Protein AF-A0A2P4YNK1-F1 (afdb_monomer_lite)

Structure (mmCIF, N/CA/C/O backbone):
data_AF-A0A2P4YNK1-F1
#
_entry.id   AF-A0A2P4YNK1-F1
#
loop_
_atom_site.group_PDB
_atom_site.id
_atom_site.type_symbol
_atom_site.label_atom_id
_atom_site.label_alt_id
_atom_site.label_comp_id
_atom_site.label_asym_id
_atom_site.label_entity_id
_atom_site.label_seq_id
_atom_site.pdbx_PDB_ins_code
_atom_site.Cartn_x
_atom_site.Cartn_y
_atom_site.Cartn_z
_atom_site.occupancy
_atom_site.B_iso_or_equiv
_atom_site.auth_seq_id
_atom_site.auth_comp_id
_atom_site.auth_asym_id
_atom_site.auth_atom_id
_atom_site.pdbx_PDB_model_num
ATOM 1 N N . MET A 1 1 ? -20.526 7.374 -40.249 1.00 38.22 1 MET A N 1
ATOM 2 C CA . MET A 1 1 ? -19.604 6.353 -39.706 1.00 38.22 1 MET A CA 1
ATOM 3 C C . MET A 1 1 ? -19.159 5.491 -40.872 1.00 38.22 1 MET A C 1
ATOM 5 O O . MET A 1 1 ? -20.015 4.882 -41.490 1.00 38.22 1 MET A O 1
ATOM 9 N N . SER A 1 2 ? -17.879 5.505 -41.237 1.00 39.50 2 SER A N 1
ATOM 10 C CA . SER A 1 2 ? -17.345 4.602 -42.263 1.00 39.50 2 SER A CA 1
ATOM 11 C C . SER A 1 2 ? -15.950 4.183 -41.819 1.00 39.50 2 SER A C 1
ATOM 13 O O . SER A 1 2 ? -15.031 4.997 -41.856 1.00 39.50 2 SER A O 1
ATOM 15 N N . SER A 1 3 ? -15.813 2.960 -41.305 1.00 34.50 3 SER A N 1
ATOM 16 C CA . SER A 1 3 ? -14.516 2.359 -41.006 1.00 34.50 3 SER A CA 1
ATOM 17 C C . SER A 1 3 ? -14.102 1.482 -42.183 1.00 34.50 3 SER A C 1
ATOM 19 O O . SER A 1 3 ? -14.795 0.543 -42.569 1.00 34.50 3 SER A O 1
ATOM 21 N N . THR A 1 4 ? -12.961 1.808 -42.778 1.00 46.00 4 THR A N 1
ATOM 22 C CA . THR A 1 4 ? -12.346 0.997 -43.825 1.00 46.00 4 THR A CA 1
ATOM 23 C C . THR A 1 4 ? -11.478 -0.056 -43.145 1.00 46.00 4 THR A C 1
ATOM 25 O O . THR A 1 4 ? -10.406 0.255 -42.627 1.00 46.00 4 THR A O 1
ATOM 28 N N . ALA A 1 5 ? -11.947 -1.302 -43.098 1.00 44.94 5 ALA A N 1
ATOM 29 C CA . ALA A 1 5 ? -11.157 -2.423 -42.604 1.00 44.94 5 ALA A CA 1
ATOM 30 C C . ALA A 1 5 ? -10.119 -2.824 -43.665 1.00 44.94 5 ALA A C 1
ATOM 32 O O . ALA A 1 5 ? -10.466 -3.312 -44.741 1.00 44.94 5 ALA A O 1
ATOM 33 N N . ARG A 1 6 ? -8.833 -2.606 -43.373 1.00 50.31 6 ARG A N 1
ATOM 34 C CA . ARG A 1 6 ? -7.722 -3.082 -44.204 1.00 50.31 6 ARG A CA 1
ATOM 35 C C . ARG A 1 6 ? -7.505 -4.566 -43.907 1.00 50.31 6 ARG A C 1
ATOM 37 O O . ARG A 1 6 ? -6.972 -4.912 -42.858 1.00 50.31 6 ARG A O 1
ATOM 44 N N . GLN A 1 7 ? -7.935 -5.442 -44.812 1.00 51.16 7 GLN A N 1
ATOM 45 C CA . GLN A 1 7 ? -7.594 -6.864 -44.742 1.00 51.16 7 GLN A CA 1
ATOM 46 C C . GLN A 1 7 ? -6.083 -7.037 -44.934 1.00 51.16 7 GLN A C 1
ATOM 48 O O . GLN A 1 7 ? -5.535 -6.685 -45.979 1.00 51.16 7 GLN A O 1
ATOM 53 N N . VAL A 1 8 ? -5.413 -7.596 -43.927 1.00 49.25 8 VAL A N 1
ATOM 54 C CA . VAL A 1 8 ? -4.045 -8.101 -44.056 1.00 49.25 8 VAL A CA 1
ATOM 55 C C . VAL A 1 8 ? -4.144 -9.514 -44.620 1.00 49.25 8 VAL A C 1
ATOM 57 O O . VAL A 1 8 ? -4.665 -10.420 -43.973 1.00 49.25 8 VAL A O 1
ATOM 60 N N . LYS A 1 9 ? -3.691 -9.691 -45.862 1.00 51.56 9 LYS A N 1
ATOM 61 C CA . LYS A 1 9 ? -3.533 -11.009 -46.480 1.00 51.56 9 LYS A CA 1
ATOM 62 C C . LYS A 1 9 ? -2.337 -11.694 -45.819 1.00 51.56 9 LYS A C 1
ATOM 64 O O . LYS A 1 9 ? -1.211 -11.243 -46.000 1.00 51.56 9 LYS A O 1
ATOM 69 N N . ALA A 1 10 ? -2.580 -12.770 -45.077 1.00 54.12 10 ALA A N 1
ATOM 70 C CA . ALA A 1 10 ? -1.525 -13.698 -44.692 1.00 54.12 10 ALA A CA 1
ATOM 71 C C . ALA A 1 10 ? -1.089 -14.457 -45.953 1.00 54.12 10 ALA A C 1
ATOM 73 O O . ALA A 1 10 ? -1.802 -15.336 -46.440 1.00 54.12 10 ALA A O 1
ATOM 74 N N . GLY A 1 11 ? 0.028 -14.035 -46.543 1.00 48.41 11 GLY A N 1
ATOM 75 C CA . GLY A 1 11 ? 0.713 -14.822 -47.562 1.00 48.41 11 GLY A CA 1
ATOM 76 C C . GLY A 1 11 ? 1.371 -16.051 -46.923 1.00 48.41 11 GLY A C 1
ATOM 77 O O . GLY A 1 11 ? 1.675 -16.019 -45.729 1.00 48.41 11 GLY A O 1
ATOM 78 N N . PRO A 1 12 ? 1.584 -17.138 -47.680 1.00 48.38 12 PRO A N 1
ATOM 79 C CA . PRO A 1 12 ? 2.354 -18.275 -47.194 1.00 48.38 12 PRO A CA 1
ATOM 80 C C . PRO A 1 12 ? 3.779 -17.814 -46.861 1.00 48.38 12 PRO A C 1
ATOM 82 O O . PRO A 1 12 ? 4.457 -17.233 -47.707 1.00 48.38 12 PRO A O 1
ATOM 85 N N . VAL A 1 13 ? 4.218 -18.048 -45.622 1.00 56.72 13 VAL A N 1
ATOM 86 C CA . VAL A 1 13 ? 5.610 -17.832 -45.212 1.00 56.72 13 VAL A CA 1
ATOM 87 C C . VAL A 1 13 ? 6.421 -18.976 -45.811 1.00 56.72 13 VAL A C 1
ATOM 89 O O . VAL A 1 13 ? 6.293 -20.123 -45.387 1.00 56.72 13 VAL A O 1
ATOM 92 N N . HIS A 1 14 ? 7.184 -18.677 -46.858 1.00 55.38 14 HIS A N 1
ATOM 93 C CA . HIS A 1 14 ? 8.106 -19.625 -47.469 1.00 55.38 14 HIS A CA 1
ATOM 94 C C . HIS A 1 14 ? 9.357 -19.693 -46.588 1.00 55.38 14 HIS A C 1
ATOM 96 O O . HIS A 1 14 ? 10.226 -18.835 -46.686 1.00 55.38 14 HIS A O 1
ATOM 102 N N . LEU A 1 15 ? 9.403 -20.662 -45.673 1.00 55.03 15 LEU A N 1
ATOM 103 C CA . LEU A 1 15 ? 10.614 -20.970 -44.915 1.00 55.03 15 LEU A CA 1
ATOM 104 C C . LEU A 1 15 ? 11.591 -21.669 -45.859 1.00 55.03 15 LEU A C 1
ATOM 106 O O . LEU A 1 15 ? 11.341 -22.796 -46.292 1.00 55.03 15 LEU A O 1
ATOM 110 N N . GLU A 1 16 ? 12.670 -20.978 -46.216 1.00 64.56 16 GLU A N 1
ATOM 111 C CA . GLU A 1 16 ? 13.791 -21.601 -46.912 1.00 64.56 16 GLU A CA 1
ATOM 112 C C . GLU A 1 16 ? 14.488 -22.615 -45.992 1.00 64.56 16 GLU A C 1
ATOM 114 O O . GLU A 1 16 ? 14.346 -22.586 -44.767 1.00 64.56 16 GLU A O 1
ATOM 119 N N . ALA A 1 17 ? 15.196 -23.574 -46.589 1.00 74.31 17 ALA A N 1
ATOM 120 C CA . ALA A 1 17 ? 15.935 -24.562 -45.816 1.00 74.31 17 ALA A CA 1
ATOM 121 C C . ALA A 1 17 ? 17.037 -23.864 -45.005 1.00 74.31 17 ALA A C 1
ATOM 123 O O . ALA A 1 17 ? 17.798 -23.070 -45.556 1.00 74.31 17 ALA A O 1
ATOM 124 N N . LEU A 1 18 ? 17.127 -24.177 -43.707 1.00 71.94 18 LEU A N 1
ATOM 125 C CA . LEU A 1 18 ? 18.164 -23.614 -42.843 1.00 71.94 18 LEU A CA 1
ATOM 126 C C . LEU A 1 18 ? 19.565 -23.953 -43.388 1.00 71.94 18 LEU A C 1
ATOM 128 O O . LEU A 1 18 ? 19.787 -25.101 -43.792 1.00 71.94 18 LEU A O 1
ATOM 132 N N . PRO A 1 19 ? 20.516 -22.999 -43.371 1.00 76.25 19 PRO A N 1
ATOM 133 C CA . PRO A 1 19 ? 21.894 -23.262 -43.764 1.00 76.25 19 PRO A CA 1
ATOM 134 C C . PRO A 1 19 ? 22.528 -24.348 -42.890 1.00 76.25 19 PRO A C 1
ATOM 136 O O . PRO A 1 19 ? 22.205 -24.479 -41.706 1.00 76.25 19 PRO A O 1
ATOM 139 N N . GLU A 1 20 ? 23.480 -25.098 -43.446 1.00 83.38 20 GLU A N 1
ATOM 140 C CA . GLU A 1 20 ? 24.296 -26.010 -42.643 1.00 83.38 20 GLU A CA 1
ATOM 141 C C . GLU A 1 20 ? 25.080 -25.243 -41.566 1.00 83.38 20 GLU A C 1
ATOM 143 O O . GLU A 1 20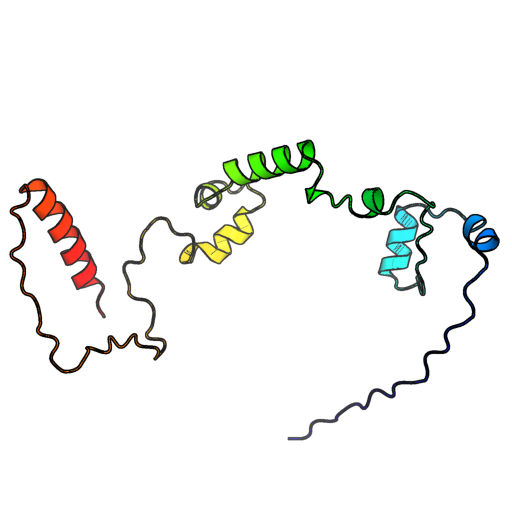 ? 25.529 -24.115 -41.777 1.00 83.38 20 GLU A O 1
ATOM 148 N N . VAL A 1 21 ? 25.312 -25.881 -40.414 1.00 78.69 21 VAL A N 1
ATOM 149 C CA . VAL A 1 21 ? 26.059 -25.285 -39.288 1.00 78.69 21 VAL A CA 1
ATOM 150 C C . VAL A 1 21 ? 27.461 -24.828 -39.714 1.00 78.69 21 VAL A C 1
ATOM 152 O O . VAL A 1 21 ? 27.948 -23.798 -39.257 1.00 78.69 21 VAL A O 1
ATOM 155 N N . SER A 1 22 ? 28.088 -25.555 -40.641 1.00 82.69 22 SER A N 1
ATOM 156 C CA . SER A 1 22 ? 29.374 -25.200 -41.251 1.00 82.69 22 SER A CA 1
ATOM 157 C C . SER A 1 22 ? 29.328 -23.850 -41.975 1.00 82.69 22 SER A C 1
ATOM 159 O O . SER A 1 22 ? 30.280 -23.081 -41.879 1.00 82.69 22 SER A O 1
ATOM 161 N N . ALA A 1 23 ? 28.232 -23.525 -42.663 1.00 83.19 23 ALA A N 1
ATOM 162 C CA . ALA A 1 23 ? 28.053 -22.242 -43.335 1.00 83.19 23 ALA A CA 1
ATOM 163 C C . ALA A 1 23 ? 27.843 -21.104 -42.325 1.00 83.19 23 ALA A C 1
ATOM 165 O O . ALA A 1 23 ? 28.408 -20.028 -42.495 1.00 83.19 23 ALA A O 1
ATOM 166 N N . LEU A 1 24 ? 27.101 -21.363 -41.241 1.00 82.75 24 LEU A N 1
ATOM 167 C CA . LEU A 1 24 ? 26.854 -20.384 -40.175 1.00 82.75 24 LEU A CA 1
ATOM 168 C C . LEU A 1 24 ? 28.132 -20.004 -39.413 1.00 82.75 24 LEU A C 1
ATOM 170 O O . LEU A 1 24 ? 28.299 -18.853 -39.025 1.00 82.75 24 LEU A O 1
ATOM 174 N N . LEU A 1 25 ? 29.055 -20.954 -39.236 1.00 81.88 25 LEU A N 1
ATOM 175 C CA . LEU A 1 25 ? 30.352 -20.711 -38.594 1.00 81.88 25 LEU A CA 1
ATOM 176 C C . LEU A 1 25 ? 31.337 -19.908 -39.463 1.00 81.88 25 LEU A C 1
ATOM 178 O O . LEU A 1 25 ? 32.367 -19.479 -38.954 1.00 81.88 25 LEU A O 1
ATOM 182 N N . ASN A 1 26 ? 31.036 -19.709 -40.750 1.00 84.56 26 ASN A N 1
ATOM 183 C CA . ASN A 1 26 ? 31.875 -18.974 -41.701 1.00 84.56 26 ASN A CA 1
ATOM 184 C C . ASN A 1 26 ? 31.304 -17.589 -42.071 1.00 84.56 26 ASN A C 1
ATOM 186 O O . ASN A 1 26 ? 31.774 -16.976 -43.030 1.00 84.56 26 ASN A O 1
ATOM 190 N N . ILE A 1 27 ? 30.286 -17.102 -41.351 1.00 85.81 27 ILE A N 1
ATOM 191 C CA . ILE A 1 27 ? 29.725 -15.758 -41.553 1.00 85.81 27 ILE A CA 1
ATOM 192 C C . ILE A 1 27 ? 30.743 -14.704 -41.093 1.00 85.81 27 ILE A C 1
ATOM 194 O O . ILE A 1 27 ? 31.463 -14.910 -40.115 1.00 85.81 27 ILE A O 1
ATOM 198 N N . GLU A 1 28 ? 30.807 -13.578 -41.807 1.00 87.31 28 GLU A N 1
ATOM 199 C CA . GLU A 1 28 ? 31.662 -12.451 -41.434 1.00 87.31 28 GLU A CA 1
ATOM 200 C C . GLU A 1 28 ? 31.273 -11.898 -40.055 1.00 87.31 28 GLU A C 1
ATOM 202 O O . GLU A 1 28 ? 30.098 -11.672 -39.758 1.00 87.31 28 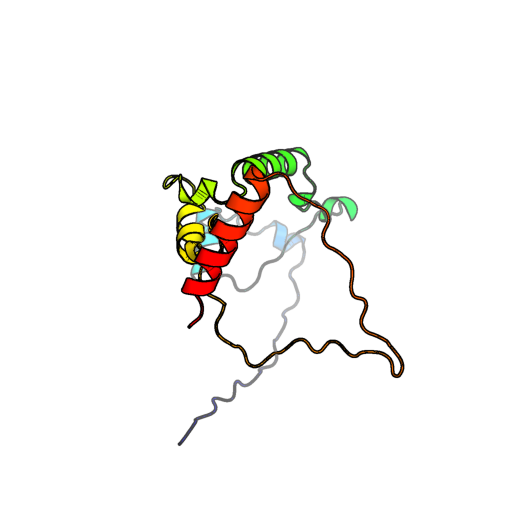GLU A O 1
ATOM 207 N N . GLU A 1 29 ? 32.272 -11.696 -39.196 1.00 87.94 29 GLU A N 1
ATOM 208 C CA . GLU A 1 29 ? 32.048 -11.163 -37.858 1.00 87.94 29 GLU A CA 1
ATOM 209 C C . GLU A 1 29 ? 31.644 -9.688 -37.941 1.00 87.94 29 GLU A C 1
ATOM 211 O O . GLU A 1 29 ? 32.406 -8.838 -38.403 1.00 87.94 29 GLU A O 1
ATOM 216 N N . LEU A 1 30 ? 30.444 -9.376 -37.453 1.00 87.00 30 LEU A N 1
ATOM 217 C CA . LEU A 1 30 ? 29.982 -8.002 -37.314 1.00 87.00 30 LEU A CA 1
ATOM 218 C C . LEU A 1 30 ? 30.377 -7.433 -35.956 1.00 87.00 30 LEU A C 1
ATOM 220 O O . LEU A 1 30 ? 30.241 -8.073 -34.911 1.00 87.00 30 LEU A O 1
ATOM 224 N N . SER A 1 31 ? 30.793 -6.168 -35.955 1.00 91.50 31 SER A N 1
ATOM 225 C CA . SER A 1 31 ? 30.983 -5.444 -34.706 1.00 91.50 31 SER A CA 1
ATOM 226 C C . SER A 1 31 ? 29.635 -5.227 -34.010 1.00 91.50 31 SER A C 1
ATOM 228 O O . SER A 1 31 ? 28.605 -5.009 -34.650 1.00 91.50 31 SER A O 1
ATOM 230 N N . MET A 1 32 ? 29.632 -5.195 -32.674 1.00 89.56 32 MET A N 1
ATOM 231 C CA . MET A 1 32 ? 28.416 -4.927 -31.889 1.00 89.56 32 MET A CA 1
ATOM 232 C C . MET A 1 32 ? 27.740 -3.598 -32.276 1.00 89.56 32 MET A C 1
ATOM 234 O O . MET A 1 32 ? 26.523 -3.453 -32.177 1.00 89.56 32 MET A O 1
ATOM 238 N N . LYS A 1 33 ? 28.526 -2.605 -32.711 1.00 92.94 33 LYS A N 1
ATOM 239 C CA . LYS A 1 33 ? 28.008 -1.298 -33.123 1.00 92.94 33 LYS A CA 1
ATOM 240 C C . LYS A 1 33 ? 27.213 -1.399 -34.425 1.00 92.94 33 LYS A C 1
ATOM 242 O O . LYS A 1 33 ? 26.139 -0.804 -34.508 1.00 92.94 33 LYS A O 1
ATOM 247 N N . ASP A 1 34 ? 27.739 -2.134 -35.397 1.00 92.06 34 ASP A N 1
ATOM 248 C CA . ASP A 1 34 ? 27.138 -2.271 -36.724 1.00 92.06 34 ASP A CA 1
ATOM 249 C C . ASP A 1 34 ? 25.926 -3.205 -36.663 1.00 92.06 34 ASP A C 1
ATOM 251 O O . ASP A 1 34 ? 24.851 -2.837 -37.131 1.00 92.06 34 ASP A O 1
ATOM 255 N N . PHE A 1 35 ? 26.027 -4.302 -35.903 1.00 89.69 35 PHE A N 1
ATOM 256 C CA . PHE A 1 35 ? 24.894 -5.177 -35.588 1.00 89.69 35 PHE A CA 1
ATOM 257 C C . PHE A 1 35 ? 23.696 -4.402 -35.013 1.00 89.69 35 PHE A C 1
ATOM 259 O O . PHE A 1 35 ? 22.557 -4.560 -35.452 1.00 89.69 35 PHE A O 1
ATOM 266 N N . LEU A 1 36 ? 23.934 -3.509 -34.045 1.00 90.75 36 LEU A N 1
ATOM 267 C CA . LEU A 1 36 ? 22.871 -2.682 -33.467 1.00 90.75 36 LEU A CA 1
ATOM 268 C C . LEU A 1 36 ? 22.298 -1.658 -34.455 1.00 90.75 36 LEU A C 1
ATOM 270 O O . LEU A 1 36 ? 21.146 -1.248 -34.290 1.00 90.75 36 LEU A O 1
ATOM 274 N N . ALA A 1 37 ? 23.086 -1.196 -35.426 1.00 92.25 37 ALA A N 1
ATOM 275 C CA . ALA A 1 37 ? 22.623 -0.274 -36.455 1.00 92.25 37 ALA A CA 1
ATOM 276 C C . AL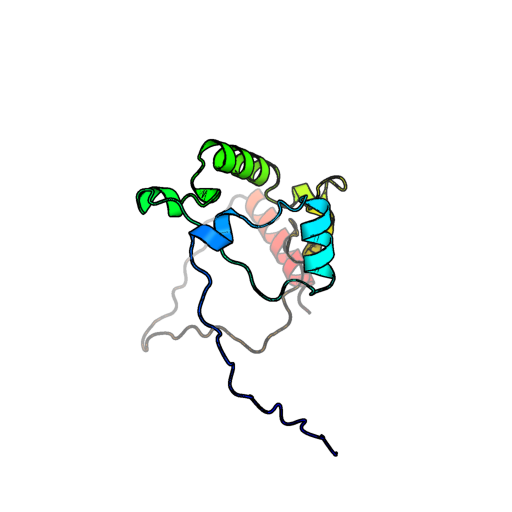A A 1 37 ? 21.695 -0.989 -37.448 1.00 92.25 37 ALA A C 1
ATOM 278 O O . ALA A 1 37 ? 20.578 -0.516 -37.663 1.00 92.25 37 ALA A O 1
ATOM 279 N N . GLU A 1 38 ? 22.098 -2.157 -37.949 1.00 92.56 38 GLU A N 1
ATOM 280 C CA . GLU A 1 38 ? 21.307 -2.993 -38.863 1.00 92.56 38 GLU A CA 1
ATOM 281 C C . GLU A 1 38 ? 20.014 -3.492 -38.206 1.00 92.56 38 GLU A C 1
ATOM 283 O O . GLU A 1 38 ? 18.933 -3.423 -38.799 1.00 92.56 38 GLU A O 1
ATOM 288 N N . LEU A 1 39 ? 20.080 -3.896 -36.930 1.00 88.50 39 LEU A N 1
ATOM 289 C CA . LEU A 1 39 ? 18.900 -4.301 -36.164 1.00 88.50 39 LEU A CA 1
ATOM 290 C C . LEU A 1 39 ? 17.875 -3.163 -36.062 1.00 88.50 39 LEU A C 1
ATOM 292 O O . LEU A 1 39 ? 16.674 -3.385 -36.202 1.00 88.50 39 LEU A O 1
ATOM 296 N N . LYS A 1 40 ? 18.338 -1.930 -35.827 1.00 90.25 40 LYS A N 1
ATOM 297 C CA . LYS A 1 40 ? 17.466 -0.745 -35.754 1.00 90.25 40 LYS A CA 1
ATOM 298 C C . LYS A 1 40 ? 16.924 -0.331 -37.116 1.00 90.25 40 LYS A C 1
ATOM 300 O O . LYS A 1 40 ? 15.810 0.183 -37.178 1.00 90.25 40 LYS A O 1
ATOM 305 N N . ALA A 1 41 ? 17.704 -0.529 -38.174 1.00 92.12 41 ALA A N 1
ATOM 306 C CA . ALA A 1 41 ? 17.281 -0.292 -39.548 1.00 92.12 41 ALA A CA 1
ATOM 307 C C . ALA A 1 41 ? 16.272 -1.349 -40.040 1.00 92.12 41 ALA A C 1
ATOM 309 O O . ALA A 1 41 ? 15.586 -1.117 -41.033 1.00 92.12 41 ALA A O 1
ATOM 310 N N . GLY A 1 42 ? 16.132 -2.470 -39.320 1.00 90.12 42 GLY A N 1
ATOM 311 C CA . GLY A 1 42 ? 15.283 -3.591 -39.722 1.00 90.12 42 GLY A 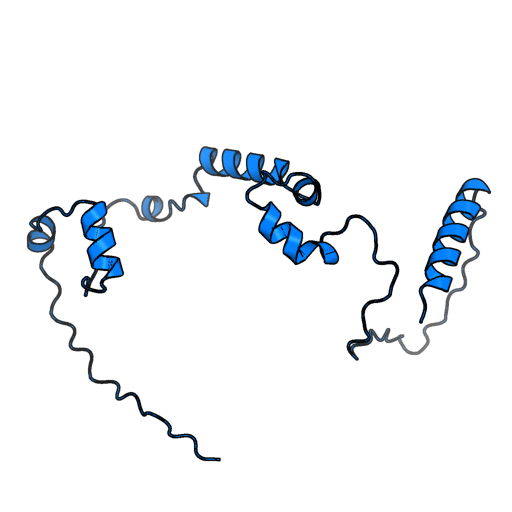CA 1
ATOM 312 C C . GLY A 1 42 ? 15.884 -4.400 -40.873 1.00 90.12 42 GLY A C 1
ATOM 313 O O . GLY A 1 42 ? 15.147 -5.063 -41.596 1.00 90.12 42 GLY A O 1
ATOM 314 N N . GLU A 1 43 ? 17.203 -4.320 -41.057 1.00 89.69 43 GLU A N 1
ATOM 315 C CA . GLU A 1 43 ? 17.937 -4.991 -42.137 1.00 89.69 43 GLU A CA 1
ATOM 316 C C . GLU A 1 43 ? 18.258 -6.456 -41.801 1.00 89.69 43 GLU A C 1
ATOM 318 O O . GLU A 1 43 ? 18.573 -7.247 -42.686 1.00 89.69 43 GLU A O 1
ATOM 323 N N . ILE A 1 44 ? 18.093 -6.850 -40.535 1.00 85.44 44 ILE A N 1
ATOM 324 C CA . ILE A 1 44 ? 18.257 -8.232 -40.079 1.00 85.44 44 ILE A CA 1
ATOM 325 C C . ILE A 1 44 ? 16.938 -8.988 -40.270 1.00 85.44 44 ILE A C 1
ATOM 327 O O . ILE A 1 44 ? 15.984 -8.796 -39.515 1.00 85.44 44 ILE A O 1
ATOM 331 N N . ALA A 1 45 ? 16.893 -9.860 -41.278 1.00 82.94 45 ALA A N 1
ATOM 332 C CA . ALA A 1 45 ? 15.718 -10.679 -41.581 1.00 82.94 45 ALA A CA 1
ATOM 333 C C . ALA A 1 45 ? 15.578 -11.895 -40.647 1.00 82.94 45 ALA A C 1
ATOM 335 O O . ALA A 1 45 ? 14.467 -12.242 -40.246 1.00 82.94 45 ALA A O 1
ATOM 336 N N . GLU A 1 46 ? 16.696 -12.527 -40.283 1.00 81.31 46 GLU A N 1
ATOM 337 C CA . GLU A 1 46 ? 16.735 -13.751 -39.479 1.00 81.31 46 GLU A CA 1
ATOM 338 C C . GLU A 1 46 ? 17.917 -13.727 -38.504 1.00 81.31 46 GLU A C 1
ATOM 340 O O . GLU A 1 46 ? 18.955 -13.125 -38.774 1.00 81.31 46 GLU A O 1
ATOM 345 N N . MET A 1 47 ? 17.759 -14.386 -37.355 1.00 81.62 47 MET A N 1
ATOM 346 C CA . MET A 1 47 ? 18.798 -14.495 -36.333 1.00 81.62 47 MET A CA 1
ATOM 347 C C . MET A 1 47 ? 18.879 -15.942 -35.855 1.00 81.62 47 MET A C 1
ATOM 349 O O . MET A 1 47 ? 17.881 -16.510 -35.409 1.00 81.62 47 MET A O 1
ATOM 353 N N . VAL A 1 48 ? 20.073 -16.530 -35.934 1.00 79.31 48 VAL A N 1
ATOM 354 C CA . VAL A 1 48 ? 20.333 -17.915 -35.527 1.00 79.31 48 VAL A CA 1
ATOM 355 C C . VAL A 1 48 ? 21.318 -17.919 -34.364 1.00 79.31 48 VAL A C 1
ATOM 357 O O . VAL A 1 48 ? 22.383 -17.314 -34.443 1.00 79.31 48 VAL A O 1
ATOM 360 N N . LEU A 1 49 ? 20.962 -18.606 -33.278 1.00 80.50 49 LEU A N 1
ATOM 361 C CA . LEU A 1 49 ? 21.834 -18.800 -32.122 1.00 80.50 49 LEU A CA 1
ATOM 362 C C . LEU A 1 49 ? 22.457 -20.196 -32.191 1.00 80.50 49 LEU A C 1
ATOM 364 O O . LEU A 1 49 ? 21.761 -21.197 -32.022 1.00 80.50 49 LEU A O 1
ATOM 368 N N . LEU A 1 50 ? 23.768 -20.261 -32.417 1.00 77.56 50 LEU A N 1
ATOM 369 C CA . LEU A 1 50 ? 24.523 -21.506 -32.311 1.00 77.56 50 LEU A CA 1
ATOM 370 C C . LEU A 1 50 ? 24.797 -21.789 -30.836 1.00 77.56 50 LEU A C 1
ATOM 372 O O . LEU A 1 50 ? 25.536 -21.051 -30.185 1.00 77.56 50 LEU A O 1
ATOM 376 N N . MET A 1 51 ? 24.195 -22.850 -30.305 1.00 68.50 51 MET A N 1
ATOM 377 C CA . MET A 1 51 ? 24.490 -23.305 -28.950 1.00 68.50 51 MET A CA 1
ATOM 378 C C . MET A 1 51 ? 25.475 -24.473 -29.016 1.00 68.50 51 MET A C 1
ATOM 380 O O . MET A 1 51 ? 25.204 -25.432 -29.742 1.00 68.50 51 MET A O 1
ATOM 384 N N . PRO A 1 52 ? 26.612 -24.422 -28.296 1.00 67.19 52 PRO A N 1
ATOM 385 C CA . PRO A 1 52 ? 27.434 -25.610 -28.113 1.00 67.19 52 PRO A CA 1
ATOM 386 C C . PRO A 1 52 ? 26.597 -26.689 -27.411 1.00 67.19 52 PRO A C 1
ATOM 388 O O . PRO A 1 52 ? 25.683 -26.361 -26.654 1.00 67.19 52 PRO A O 1
ATOM 391 N N . GLU A 1 53 ? 26.898 -27.968 -27.650 1.00 63.62 53 GLU A N 1
ATOM 392 C CA . GLU A 1 53 ? 26.281 -29.090 -26.926 1.00 63.62 53 GLU A CA 1
ATOM 393 C C . GLU A 1 53 ? 26.751 -29.102 -25.460 1.00 63.62 53 GLU A C 1
ATOM 395 O O . GLU A 1 53 ? 27.510 -29.962 -25.019 1.00 63.62 53 GLU A O 1
ATOM 400 N N . THR A 1 54 ? 26.357 -28.092 -24.694 1.00 61.94 54 THR A N 1
ATOM 401 C CA . THR A 1 54 ? 26.525 -28.041 -23.247 1.00 61.94 54 THR A CA 1
ATOM 402 C C . THR A 1 54 ? 25.267 -28.568 -22.584 1.00 61.94 54 THR A C 1
ATOM 404 O O . THR A 1 54 ? 24.170 -28.522 -23.147 1.00 61.94 54 THR A O 1
ATOM 407 N N . SER A 1 55 ? 25.447 -29.098 -21.379 1.00 56.69 55 SER A N 1
ATOM 408 C CA . SER A 1 55 ? 24.384 -29.706 -20.590 1.00 56.69 55 SER A CA 1
ATOM 409 C C . SER A 1 55 ? 23.166 -28.764 -20.475 1.00 56.69 55 SER A C 1
ATOM 411 O O . SER A 1 55 ? 23.339 -27.544 -20.366 1.00 56.69 55 SER A O 1
ATOM 413 N N . PRO A 1 56 ? 21.921 -29.276 -20.542 1.00 57.12 56 PRO A N 1
ATOM 414 C CA . PRO A 1 56 ? 20.709 -28.452 -20.489 1.00 57.12 56 PRO A CA 1
ATOM 415 C C . PRO A 1 56 ? 20.596 -27.602 -19.209 1.00 57.12 56 PRO A C 1
ATOM 417 O O . PRO A 1 56 ? 19.804 -26.657 -19.159 1.00 57.12 56 PRO A O 1
ATOM 420 N N . GLU A 1 57 ? 21.396 -27.895 -18.184 1.00 57.66 57 GLU A N 1
ATOM 421 C CA . GLU A 1 57 ? 21.521 -27.117 -16.957 1.00 57.66 57 GLU A CA 1
ATOM 422 C C . GLU A 1 57 ? 22.170 -25.734 -17.170 1.00 57.66 57 GLU A C 1
ATOM 424 O O . GLU A 1 57 ? 21.760 -24.771 -16.512 1.00 57.66 57 GLU A O 1
ATOM 429 N N . ASP A 1 58 ? 23.104 -25.594 -18.117 1.00 56.19 58 ASP A N 1
ATOM 430 C CA . ASP A 1 58 ? 23.851 -24.346 -18.362 1.00 56.19 58 ASP A CA 1
ATOM 431 C C . ASP A 1 58 ? 23.007 -23.290 -19.098 1.00 56.19 58 ASP A C 1
ATOM 433 O O . ASP A 1 58 ? 23.169 -22.080 -18.901 1.00 56.19 58 ASP A O 1
ATOM 437 N N . LEU A 1 59 ? 22.030 -23.755 -19.882 1.00 57.50 59 LEU A N 1
ATOM 438 C CA . LEU A 1 59 ? 21.133 -22.952 -20.724 1.00 57.50 59 LEU A CA 1
ATOM 439 C C . LEU A 1 59 ? 20.133 -22.112 -19.925 1.00 57.50 59 LEU A C 1
ATOM 441 O O . LEU A 1 59 ? 19.508 -21.191 -20.448 1.00 57.50 59 LEU A O 1
ATOM 445 N N . ASN A 1 60 ? 19.976 -22.430 -18.642 1.00 55.09 60 ASN A N 1
ATOM 446 C CA . ASN A 1 60 ? 19.023 -21.789 -17.749 1.00 55.09 60 ASN A CA 1
ATOM 447 C C . ASN A 1 60 ? 19.720 -20.868 -16.736 1.00 55.09 60 ASN A C 1
ATOM 449 O O . ASN A 1 60 ? 19.201 -20.624 -15.637 1.00 55.09 60 ASN A O 1
ATOM 453 N N . SER A 1 61 ? 20.895 -20.358 -17.107 1.00 50.31 61 SER A N 1
ATOM 454 C CA . SER A 1 61 ? 21.627 -19.306 -16.403 1.00 50.31 61 SER A CA 1
ATOM 455 C C . SER A 1 61 ? 21.002 -17.943 -16.700 1.00 50.31 61 SER A C 1
ATOM 457 O O . SER A 1 61 ? 21.610 -17.042 -17.267 1.00 50.31 61 SER A O 1
ATOM 459 N N . SER A 1 62 ? 19.736 -17.780 -16.310 1.00 54.78 62 SER A N 1
ATOM 460 C CA . SER A 1 62 ? 19.174 -16.448 -16.103 1.00 54.78 62 SER A CA 1
ATOM 461 C C . SER A 1 62 ? 20.084 -15.692 -15.130 1.00 54.78 62 SER A C 1
ATOM 463 O O . SER A 1 62 ? 20.469 -16.255 -14.104 1.00 54.78 62 SER A O 1
ATOM 465 N N . SER A 1 63 ? 20.379 -14.413 -15.394 1.00 53.84 63 SER A N 1
ATOM 466 C CA . SER A 1 63 ? 21.098 -13.522 -14.459 1.00 53.84 63 SER A CA 1
ATOM 467 C C . SER A 1 63 ? 20.484 -13.513 -13.045 1.00 53.84 63 SER A C 1
ATOM 469 O O . SER A 1 63 ? 21.150 -13.133 -12.086 1.00 53.84 63 SER A O 1
ATOM 471 N N . VAL A 1 64 ? 19.236 -13.971 -12.897 1.00 52.09 64 VAL A N 1
ATOM 472 C CA . VAL A 1 64 ? 18.548 -14.169 -11.615 1.00 52.09 64 VAL A CA 1
ATOM 473 C C . VAL A 1 64 ? 19.203 -15.254 -10.741 1.00 52.09 64 VAL A C 1
ATOM 475 O O . VAL A 1 64 ? 19.012 -15.239 -9.529 1.00 52.09 64 VAL A O 1
ATOM 478 N N . LYS A 1 65 ? 19.970 -16.192 -11.311 1.00 52.72 65 LYS A N 1
ATOM 479 C CA . LYS A 1 65 ? 20.647 -17.269 -10.565 1.00 52.72 65 LYS A CA 1
ATOM 480 C C . LYS A 1 65 ? 22.075 -16.935 -10.140 1.00 52.72 65 LYS A C 1
ATOM 482 O O . LYS A 1 65 ? 22.625 -17.653 -9.307 1.00 52.72 65 LYS A O 1
ATOM 487 N N . ASP A 1 66 ? 22.671 -15.874 -10.678 1.00 62.28 66 ASP A N 1
ATOM 488 C CA . ASP A 1 66 ? 23.974 -15.422 -10.203 1.00 62.28 66 ASP A CA 1
ATOM 489 C C . ASP A 1 66 ? 23.782 -14.764 -8.835 1.00 62.28 66 ASP A C 1
ATOM 491 O O . ASP A 1 66 ? 23.227 -13.672 -8.706 1.00 62.28 66 ASP A O 1
ATOM 495 N N . LYS A 1 67 ? 24.203 -15.483 -7.794 1.00 61.69 67 LYS A N 1
ATOM 496 C CA . LYS A 1 67 ? 23.996 -15.101 -6.399 1.00 61.69 67 LYS A CA 1
ATOM 497 C C . LYS A 1 67 ? 24.676 -13.771 -6.071 1.00 61.69 67 LYS A C 1
ATOM 499 O O . LYS A 1 67 ? 24.119 -13.006 -5.295 1.00 61.69 67 LYS A O 1
ATOM 504 N N . VAL A 1 68 ? 25.817 -13.470 -6.696 1.00 65.12 68 VAL A N 1
ATOM 505 C CA . VAL A 1 68 ? 26.583 -12.234 -6.469 1.00 65.12 68 VAL A CA 1
ATOM 506 C C . VAL A 1 68 ? 25.889 -11.049 -7.136 1.00 65.12 68 VAL A C 1
ATOM 508 O O . VAL A 1 68 ? 25.729 -9.989 -6.528 1.00 65.12 68 VAL A O 1
ATOM 511 N N . VAL A 1 69 ? 25.405 -11.240 -8.365 1.00 61.59 69 VAL A N 1
ATOM 512 C CA . VAL A 1 69 ? 24.637 -10.226 -9.100 1.00 61.59 69 VAL A CA 1
ATOM 513 C C . VAL A 1 69 ? 23.294 -9.970 -8.413 1.00 61.59 69 VAL A C 1
ATOM 515 O O . VAL A 1 69 ? 22.922 -8.819 -8.177 1.00 61.59 69 VAL A O 1
ATOM 518 N N . LEU A 1 70 ? 22.585 -11.029 -8.018 1.00 62.00 70 LEU A N 1
ATOM 519 C CA . LEU A 1 70 ? 21.317 -10.942 -7.304 1.00 62.00 70 LEU A CA 1
ATOM 520 C C . LEU A 1 70 ? 21.485 -10.274 -5.939 1.00 62.00 70 LEU A C 1
ATOM 522 O O . LEU A 1 70 ? 20.679 -9.414 -5.604 1.00 62.00 70 LEU A O 1
ATOM 526 N N . GLU A 1 71 ? 22.507 -10.622 -5.158 1.00 65.81 71 GLU A N 1
ATOM 527 C CA . GLU A 1 71 ? 22.778 -10.003 -3.856 1.00 65.81 71 GLU A CA 1
ATOM 528 C C . GLU A 1 71 ? 23.099 -8.510 -4.011 1.00 65.81 71 GLU A C 1
ATOM 530 O O . GLU A 1 71 ? 22.498 -7.685 -3.320 1.00 65.81 71 GLU A O 1
ATOM 535 N N . GLY A 1 72 ? 23.913 -8.138 -5.007 1.00 66.50 72 GLY A N 1
ATOM 536 C CA . GLY A 1 72 ? 24.185 -6.741 -5.353 1.00 66.50 72 GLY A CA 1
ATOM 537 C C . GLY A 1 72 ? 22.922 -5.956 -5.734 1.00 66.50 72 GLY A C 1
ATOM 538 O O . GLY A 1 72 ? 22.676 -4.870 -5.202 1.00 66.50 72 GLY A O 1
ATOM 539 N N . PHE A 1 73 ? 22.066 -6.514 -6.596 1.00 62.59 73 PHE A N 1
ATOM 540 C CA . PHE A 1 73 ? 20.795 -5.883 -6.974 1.00 62.59 73 PHE A CA 1
ATOM 541 C C . PHE A 1 73 ? 19.779 -5.855 -5.831 1.00 62.59 73 PHE A C 1
ATOM 543 O O . PHE A 1 73 ? 19.038 -4.882 -5.691 1.00 62.59 73 PHE A O 1
ATOM 550 N N . THR A 1 74 ? 19.729 -6.895 -5.002 1.00 61.75 74 THR A N 1
ATOM 551 C CA . THR A 1 74 ? 18.806 -6.987 -3.864 1.00 61.75 74 THR A CA 1
ATOM 552 C C . THR A 1 74 ? 19.196 -5.986 -2.786 1.00 61.75 74 THR A C 1
ATOM 554 O O . THR A 1 74 ? 18.326 -5.288 -2.276 1.00 61.75 74 THR A O 1
ATOM 557 N N . MET A 1 75 ? 20.492 -5.824 -2.511 1.00 64.25 75 MET A N 1
ATOM 558 C CA . MET A 1 75 ? 21.014 -4.819 -1.586 1.00 64.25 75 MET A CA 1
ATOM 559 C C . MET A 1 75 ? 20.774 -3.396 -2.109 1.00 64.25 75 MET A C 1
ATOM 561 O O . MET A 1 75 ? 20.292 -2.545 -1.365 1.00 64.25 75 MET A O 1
ATOM 565 N N . GLN A 1 76 ? 20.997 -3.134 -3.404 1.00 64.50 76 GLN A N 1
ATOM 566 C CA . GLN A 1 76 ? 20.654 -1.839 -4.006 1.00 64.50 76 GLN A CA 1
ATOM 567 C C . GLN A 1 76 ? 19.149 -1.540 -3.951 1.00 64.50 76 GLN A C 1
ATOM 569 O O . GLN A 1 76 ? 18.761 -0.405 -3.679 1.00 64.50 76 GLN A O 1
ATOM 574 N N . ARG A 1 77 ? 18.287 -2.536 -4.189 1.00 61.78 77 ARG A N 1
ATOM 575 C CA . ARG A 1 77 ? 16.825 -2.387 -4.098 1.00 61.78 77 ARG A CA 1
ATOM 576 C C . ARG A 1 77 ? 16.355 -2.203 -2.658 1.00 61.78 77 ARG A C 1
ATOM 578 O O . ARG A 1 77 ? 15.483 -1.373 -2.427 1.00 61.78 77 ARG A O 1
ATOM 585 N N . ALA A 1 78 ? 16.947 -2.918 -1.701 1.00 61.81 78 ALA A N 1
ATOM 586 C CA . ALA A 1 78 ? 16.651 -2.788 -0.276 1.00 61.81 78 ALA A CA 1
ATOM 587 C C . ALA A 1 78 ? 16.944 -1.371 0.233 1.00 61.81 78 ALA A C 1
ATOM 589 O O . ALA A 1 78 ? 16.114 -0.789 0.925 1.00 61.81 78 ALA A O 1
ATOM 590 N N . THR A 1 79 ? 18.061 -0.773 -0.191 1.00 61.19 79 THR A N 1
ATOM 591 C CA . THR A 1 79 ? 18.421 0.609 0.172 1.00 61.19 79 THR A CA 1
ATOM 592 C C . THR A 1 79 ? 17.515 1.654 -0.493 1.00 61.19 79 THR A C 1
ATOM 594 O O . THR A 1 79 ? 17.361 2.756 0.027 1.00 61.19 79 THR A O 1
ATOM 597 N N . ARG A 1 80 ? 16.879 1.317 -1.623 1.00 64.12 80 ARG A N 1
ATOM 598 C CA . ARG A 1 80 ? 15.959 2.200 -2.362 1.00 64.12 80 ARG A CA 1
ATOM 599 C C . ARG A 1 80 ? 14.488 2.008 -1.992 1.00 64.12 80 ARG A C 1
ATOM 601 O O . ARG A 1 80 ? 13.646 2.744 -2.483 1.00 64.12 80 ARG A O 1
ATOM 608 N N . LEU A 1 81 ? 14.128 1.029 -1.168 1.00 63.03 81 LEU A N 1
ATOM 609 C CA . LEU A 1 81 ? 12.723 0.695 -0.938 1.00 63.03 81 LEU A CA 1
ATOM 610 C C . LEU A 1 81 ? 12.017 1.737 -0.055 1.00 63.03 81 LEU A C 1
ATOM 612 O O . LEU A 1 81 ? 12.368 1.967 1.100 1.00 63.03 81 LEU A O 1
ATOM 616 N N . GLY A 1 82 ? 10.958 2.335 -0.604 1.00 66.50 82 GLY A N 1
ATOM 617 C CA . GLY A 1 82 ? 10.031 3.201 0.117 1.00 66.50 82 GLY A CA 1
ATOM 618 C C . GLY A 1 82 ? 10.068 4.671 -0.321 1.00 66.50 82 GLY A C 1
ATOM 619 O O . GLY A 1 82 ? 10.687 5.041 -1.312 1.00 66.50 82 GLY A O 1
ATOM 620 N N . PRO A 1 83 ? 9.402 5.560 0.424 1.00 67.06 83 PRO A N 1
ATOM 621 C CA . PRO A 1 83 ? 9.227 6.962 0.040 1.00 67.06 83 PRO A CA 1
ATOM 622 C C . PRO A 1 83 ? 10.453 7.828 0.336 1.00 67.06 83 PRO A C 1
ATOM 624 O O . PRO A 1 83 ? 10.404 9.041 0.162 1.00 67.06 83 PRO A O 1
ATOM 627 N N . ALA A 1 84 ? 11.565 7.221 0.758 1.00 73.88 84 ALA A N 1
ATOM 628 C CA . ALA A 1 84 ? 12.864 7.880 0.745 1.00 73.88 84 ALA A CA 1
ATOM 629 C C . ALA A 1 84 ? 13.285 8.261 -0.686 1.00 73.88 84 ALA A C 1
ATOM 631 O O . ALA A 1 84 ? 13.920 9.298 -0.855 1.00 73.88 84 ALA A O 1
ATOM 632 N N . ILE A 1 85 ? 12.842 7.510 -1.711 1.00 78.25 85 ILE A N 1
ATOM 633 C CA . ILE A 1 85 ? 13.054 7.865 -3.125 1.00 78.25 85 ILE A CA 1
ATOM 634 C C . ILE A 1 85 ? 12.496 9.263 -3.412 1.00 78.25 85 ILE A C 1
ATOM 636 O O . ILE A 1 85 ? 13.175 10.071 -4.026 1.00 78.25 85 ILE A O 1
ATOM 640 N N . LEU A 1 86 ? 11.305 9.599 -2.897 1.00 75.88 86 LEU A N 1
ATOM 641 C CA . LEU A 1 86 ? 10.691 10.923 -3.083 1.00 75.88 86 LEU A CA 1
ATOM 642 C C . LEU A 1 86 ? 11.508 12.071 -2.465 1.00 75.88 86 LEU A C 1
ATOM 644 O O . LEU A 1 86 ? 11.266 13.231 -2.794 1.00 75.88 86 LEU A O 1
ATOM 648 N N . LYS A 1 87 ? 12.463 11.767 -1.577 1.00 80.62 87 LYS A N 1
ATOM 649 C CA . LYS A 1 87 ? 13.352 12.744 -0.934 1.00 80.62 87 LYS A CA 1
ATOM 650 C C . LYS A 1 87 ? 14.709 12.878 -1.632 1.00 80.62 87 LYS A C 1
ATOM 652 O O . LYS A 1 87 ? 15.452 13.790 -1.284 1.00 80.62 87 LYS A O 1
ATOM 657 N N . ASN A 1 88 ? 15.032 12.004 -2.589 1.00 82.75 88 ASN A N 1
ATOM 658 C CA . ASN A 1 88 ? 16.306 12.011 -3.303 1.00 82.75 88 ASN A CA 1
ATOM 659 C C . ASN A 1 88 ? 16.097 12.225 -4.817 1.00 82.75 88 ASN A C 1
ATOM 661 O O . ASN A 1 88 ? 15.839 11.255 -5.530 1.00 82.75 88 ASN A O 1
ATOM 665 N N . PRO A 1 89 ? 16.227 13.462 -5.333 1.00 81.62 89 PRO A N 1
ATOM 666 C CA . PRO A 1 89 ? 16.072 13.746 -6.761 1.00 81.62 89 PRO A CA 1
ATOM 667 C C . PRO A 1 89 ? 17.174 13.138 -7.642 1.00 81.62 89 PRO A C 1
ATOM 669 O O . PRO A 1 89 ? 16.985 13.038 -8.851 1.00 81.62 89 PRO A O 1
ATOM 672 N N . GLU A 1 90 ? 18.299 12.717 -7.059 1.00 84.25 90 GLU A N 1
ATOM 673 C CA . GLU A 1 90 ? 19.385 12.033 -7.770 1.00 84.25 90 GLU A CA 1
ATOM 674 C C . GLU A 1 90 ? 19.118 10.531 -7.937 1.00 84.25 90 GLU A C 1
ATOM 676 O O . GLU A 1 90 ? 19.851 9.853 -8.656 1.00 84.25 90 GLU A O 1
ATOM 681 N N . ASP A 1 91 ? 18.078 9.984 -7.291 1.00 84.19 91 ASP A N 1
ATOM 682 C CA . ASP A 1 91 ? 17.726 8.579 -7.456 1.00 84.19 91 ASP A CA 1
ATOM 683 C C . ASP A 1 91 ? 17.152 8.332 -8.867 1.00 84.19 91 ASP A C 1
ATOM 685 O O . ASP A 1 91 ? 16.162 8.961 -9.245 1.00 84.19 91 ASP A O 1
ATOM 689 N N . PRO A 1 92 ? 17.693 7.370 -9.638 1.00 84.75 92 PRO A N 1
ATOM 690 C CA . PRO A 1 92 ? 17.129 6.934 -10.918 1.00 84.75 92 PRO A CA 1
ATOM 691 C C . PRO A 1 92 ? 15.615 6.656 -10.929 1.00 84.75 92 PRO A C 1
ATOM 693 O O . PRO A 1 92 ? 14.970 6.804 -11.964 1.00 84.75 92 PRO A O 1
ATOM 696 N N . MET A 1 93 ? 15.035 6.253 -9.796 1.00 82.12 93 MET A N 1
ATOM 697 C CA . MET A 1 93 ? 13.610 5.957 -9.643 1.00 82.12 93 MET A CA 1
ATOM 698 C C . MET A 1 93 ? 12.777 7.176 -9.224 1.00 82.12 93 MET A C 1
ATOM 700 O O . MET A 1 93 ? 11.548 7.078 -9.190 1.00 82.12 93 MET A O 1
ATOM 704 N N . TYR A 1 94 ? 13.400 8.324 -8.938 1.00 84.06 94 TYR A N 1
ATOM 705 C CA . TYR A 1 94 ? 12.718 9.564 -8.559 1.00 84.06 94 TYR A CA 1
ATOM 706 C C . TYR A 1 94 ? 11.659 10.015 -9.575 1.00 84.06 94 TYR A C 1
ATOM 708 O O . TYR A 1 94 ? 10.546 10.322 -9.139 1.00 84.06 94 TYR A O 1
ATOM 716 N N . PRO A 1 95 ? 11.907 10.004 -10.904 1.00 87.81 95 PRO A N 1
ATOM 717 C CA . PRO A 1 95 ? 10.889 10.395 -11.878 1.00 87.81 95 PRO A CA 1
ATOM 718 C C . PRO A 1 95 ? 9.627 9.531 -11.782 1.00 87.81 95 PRO A C 1
ATOM 720 O O . PRO A 1 95 ? 8.518 10.059 -11.803 1.00 87.81 95 PRO A O 1
ATOM 723 N N . LEU A 1 96 ? 9.790 8.215 -11.607 1.00 85.25 96 LEU A N 1
ATOM 724 C CA . LEU A 1 96 ? 8.669 7.284 -11.473 1.00 85.25 96 LEU A CA 1
ATOM 725 C C . LEU A 1 96 ? 7.948 7.453 -10.131 1.00 85.25 96 LEU A C 1
ATOM 727 O O . LEU A 1 96 ? 6.722 7.524 -10.092 1.00 85.25 96 LEU A O 1
ATOM 731 N N . ALA A 1 97 ? 8.698 7.551 -9.032 1.00 83.00 97 ALA A N 1
ATOM 732 C CA . ALA A 1 97 ? 8.125 7.747 -7.706 1.00 83.00 97 ALA A CA 1
ATOM 733 C C . ALA A 1 97 ? 7.329 9.056 -7.632 1.00 83.00 97 ALA A C 1
ATOM 735 O O . ALA A 1 97 ? 6.247 9.078 -7.055 1.00 83.00 97 ALA A O 1
ATOM 736 N N . LYS A 1 98 ? 7.822 10.129 -8.262 1.00 83.19 98 LYS A N 1
ATOM 737 C CA . LYS A 1 98 ? 7.140 11.425 -8.330 1.00 83.19 98 LYS A CA 1
ATOM 738 C C . LYS A 1 98 ? 5.788 11.332 -9.039 1.00 83.19 98 LYS A C 1
ATOM 740 O O . LYS A 1 98 ? 4.826 11.930 -8.561 1.00 83.19 98 LYS A O 1
ATOM 745 N N . VAL A 1 99 ? 5.702 10.569 -10.131 1.00 87.31 99 VAL A N 1
ATOM 746 C CA . VAL A 1 99 ? 4.436 10.316 -10.845 1.00 87.31 99 VAL A CA 1
ATOM 747 C C . VAL A 1 99 ? 3.434 9.568 -9.964 1.00 87.31 99 VAL A C 1
ATOM 749 O O . VAL A 1 99 ? 2.247 9.850 -10.041 1.00 87.31 99 VAL A O 1
ATOM 752 N N . LEU A 1 100 ? 3.910 8.669 -9.102 1.00 82.75 100 LEU A N 1
ATOM 753 C CA . LEU A 1 100 ? 3.087 7.877 -8.181 1.00 82.75 100 LEU A CA 1
ATOM 754 C C . LEU A 1 100 ? 3.044 8.462 -6.763 1.00 82.75 100 LEU A C 1
ATOM 756 O O . LEU A 1 100 ? 2.791 7.737 -5.803 1.00 82.75 100 LEU A O 1
ATOM 760 N N . SER A 1 101 ? 3.370 9.742 -6.588 1.00 77.06 101 SER A N 1
ATOM 761 C CA . SER A 1 101 ? 3.532 10.337 -5.255 1.00 77.06 101 SER A CA 1
ATOM 762 C C . SER A 1 101 ? 2.231 10.383 -4.447 1.00 77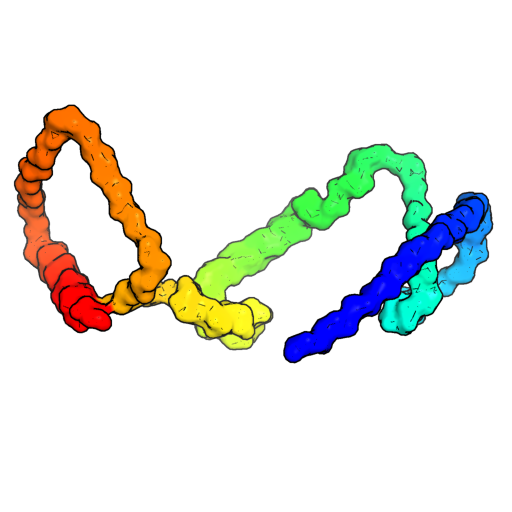.06 101 SER A C 1
ATOM 764 O O . SER A 1 101 ? 2.274 10.312 -3.219 1.00 77.06 101 SER A O 1
ATOM 766 N N . ASP A 1 102 ? 1.090 10.421 -5.130 1.00 74.38 102 ASP A N 1
ATOM 767 C CA . ASP A 1 102 ? -0.254 10.272 -4.571 1.00 74.38 102 ASP A CA 1
ATOM 768 C C . ASP A 1 102 ? -0.491 8.868 -3.990 1.00 74.38 102 ASP A C 1
ATOM 770 O O . ASP A 1 102 ? -1.080 8.727 -2.920 1.00 74.38 102 ASP A O 1
ATOM 774 N N . VAL A 1 103 ? 0.032 7.830 -4.648 1.00 75.38 103 VAL A N 1
ATOM 775 C CA . VAL A 1 103 ? -0.067 6.427 -4.215 1.00 75.38 103 VAL A CA 1
ATOM 776 C C . VAL A 1 103 ? 1.018 6.055 -3.193 1.00 75.38 103 VAL A C 1
ATOM 778 O O . VAL A 1 103 ? 0.787 5.235 -2.307 1.00 75.38 103 VAL A O 1
ATOM 781 N N . VAL A 1 104 ? 2.211 6.645 -3.293 1.00 69.12 104 VAL A N 1
ATOM 782 C CA . VAL A 1 104 ? 3.424 6.278 -2.528 1.00 69.12 104 VAL A CA 1
ATOM 783 C C . VAL A 1 104 ? 3.642 7.193 -1.303 1.00 69.12 104 VAL A C 1
ATOM 785 O O . VAL A 1 104 ? 4.702 7.188 -0.673 1.00 69.12 104 VAL A O 1
ATOM 788 N N . SER A 1 105 ? 2.632 7.974 -0.914 1.00 68.75 105 SER A N 1
ATOM 789 C CA . SER A 1 105 ? 2.684 8.877 0.243 1.00 68.75 105 SER A CA 1
ATOM 790 C C . SER A 1 105 ? 2.912 8.145 1.580 1.00 68.75 105 SER A C 1
ATOM 792 O O . SER A 1 105 ? 2.422 7.040 1.810 1.00 68.75 105 SER A O 1
ATOM 794 N N . LYS A 1 106 ? 3.649 8.784 2.506 1.00 71.00 106 LYS A N 1
ATOM 795 C CA . LYS A 1 106 ? 3.725 8.361 3.924 1.00 71.00 106 LYS A CA 1
ATOM 796 C C . LYS A 1 106 ? 2.560 8.845 4.767 1.00 71.00 106 LYS A C 1
ATOM 798 O O . LYS A 1 106 ? 2.344 8.306 5.849 1.00 71.00 106 LYS A O 1
ATOM 803 N N . HIS A 1 107 ? 1.871 9.876 4.306 1.00 72.12 107 HIS A N 1
ATOM 804 C CA . HIS A 1 107 ? 0.713 10.397 4.999 1.00 72.12 107 HIS A CA 1
ATOM 805 C C . HIS A 1 107 ? -0.509 9.631 4.505 1.00 72.12 107 HIS A C 1
ATOM 807 O O . HIS A 1 107 ? -0.697 9.553 3.284 1.00 72.12 107 HIS A O 1
ATOM 813 N N . PRO A 1 108 ? -1.305 9.042 5.412 1.00 67.75 108 PRO A N 1
ATOM 814 C CA . PRO A 1 108 ? -2.569 8.452 5.014 1.00 67.75 108 PRO A CA 1
ATOM 815 C C . PRO A 1 108 ? -3.414 9.529 4.318 1.00 67.75 108 PRO A C 1
ATOM 817 O O . PRO A 1 108 ? -3.372 10.693 4.732 1.00 67.75 108 PRO A O 1
ATOM 820 N N . PRO A 1 109 ? -4.140 9.181 3.244 1.00 69.50 109 PRO A N 1
ATOM 821 C CA . PRO A 1 109 ? -5.026 10.131 2.594 1.00 69.50 109 PRO A CA 1
ATOM 822 C C . PRO A 1 109 ? -6.074 10.595 3.608 1.00 69.50 109 PRO A C 1
ATOM 824 O O . PRO A 1 109 ? -6.704 9.776 4.275 1.00 69.50 109 PRO A O 1
ATOM 827 N N . SER A 1 110 ? -6.243 11.912 3.734 1.00 71.00 110 SER A N 1
ATOM 828 C CA . SER A 1 110 ? -7.262 12.488 4.612 1.00 71.00 110 SER A CA 1
ATOM 829 C C . SER A 1 110 ? -8.666 12.297 4.039 1.00 71.00 110 SER A C 1
ATOM 831 O O . SER A 1 110 ? -9.621 12.194 4.798 1.00 71.00 110 SER A O 1
ATOM 833 N N . GLN A 1 111 ? -8.800 12.208 2.714 1.00 73.50 111 GLN A N 1
ATOM 834 C CA . GLN A 1 111 ? -10.068 12.005 2.014 1.00 73.50 111 GLN A CA 1
ATOM 835 C C . GLN A 1 111 ? -10.294 10.531 1.671 1.00 73.50 111 GLN A C 1
ATOM 837 O O . GLN A 1 111 ? -9.356 9.797 1.347 1.00 73.50 111 GLN A O 1
ATOM 842 N N . LEU A 1 112 ? -11.559 10.105 1.705 1.00 74.94 112 LEU A N 1
ATOM 843 C CA . LEU A 1 112 ? -11.945 8.784 1.219 1.00 74.94 112 LEU A CA 1
ATOM 844 C C . LEU A 1 112 ? -11.719 8.690 -0.298 1.00 74.94 112 LEU A C 1
ATOM 846 O O . LEU A 1 112 ? -11.892 9.681 -1.013 1.00 74.94 112 LEU A O 1
ATOM 850 N N . PRO A 1 113 ? -11.350 7.507 -0.819 1.00 75.38 113 PRO A N 1
ATOM 851 C CA . PRO A 1 113 ? -11.301 7.310 -2.257 1.00 75.38 113 PRO A CA 1
ATOM 852 C C . PRO A 1 113 ? -12.698 7.541 -2.863 1.00 75.38 113 PRO A C 1
ATOM 854 O O . PRO A 1 113 ? -13.697 7.227 -2.210 1.00 75.38 113 PRO A O 1
ATOM 857 N N . PRO A 1 114 ? -12.787 8.030 -4.113 1.00 83.56 114 PRO A N 1
ATOM 858 C CA . PRO A 1 114 ? -14.065 8.175 -4.803 1.00 83.56 114 PRO A CA 1
ATOM 859 C C . PRO A 1 114 ? -14.859 6.866 -4.791 1.00 83.56 114 PRO A C 1
ATOM 861 O O . PRO A 1 114 ? -14.271 5.796 -4.985 1.00 83.56 114 PRO A O 1
ATOM 864 N N . ASP A 1 115 ? -16.181 6.945 -4.601 1.00 86.94 115 ASP A N 1
ATOM 865 C CA . ASP A 1 115 ? -17.038 5.759 -4.667 1.00 86.94 115 ASP A CA 1
ATOM 866 C C . ASP A 1 115 ? -16.939 5.136 -6.065 1.00 86.94 115 ASP A C 1
ATOM 868 O O . ASP A 1 115 ? -17.279 5.750 -7.077 1.00 86.94 115 ASP A O 1
ATOM 872 N N . ARG A 1 116 ? -16.440 3.900 -6.119 1.00 89.75 116 ARG A N 1
ATOM 873 C CA . ARG A 1 116 ? -16.293 3.134 -7.363 1.00 89.75 116 ARG A CA 1
ATOM 874 C C . ARG A 1 116 ? -17.530 2.292 -7.676 1.00 89.75 116 ARG A C 1
ATOM 876 O O . ARG A 1 116 ? -17.491 1.492 -8.605 1.00 89.75 116 ARG A O 1
ATOM 883 N N . GLY A 1 117 ? -18.598 2.404 -6.883 1.00 91.25 117 GLY A N 1
ATOM 884 C CA . GLY A 1 117 ? -19.822 1.615 -7.027 1.00 91.25 117 GLY A CA 1
ATOM 885 C C . GLY A 1 117 ? -19.677 0.151 -6.597 1.00 91.25 117 GLY A C 1
ATOM 886 O O . GLY A 1 117 ? -20.638 -0.611 -6.676 1.00 91.25 117 GLY A O 1
ATOM 887 N N . VAL A 1 118 ? -18.496 -0.253 -6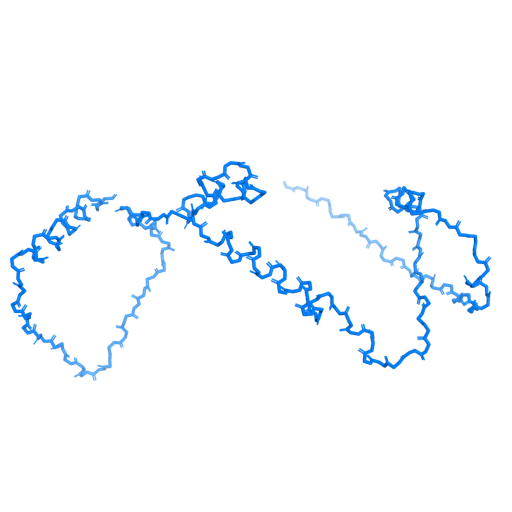.116 1.00 90.94 118 VAL A N 1
ATOM 888 C CA . VAL A 1 118 ? -18.235 -1.582 -5.556 1.00 90.94 118 VAL A CA 1
ATOM 889 C C . VAL A 1 118 ? -18.300 -1.473 -4.041 1.00 90.94 118 VAL A C 1
ATOM 891 O O . VAL A 1 118 ? -17.482 -0.788 -3.431 1.00 90.94 118 VAL A O 1
ATOM 894 N N . ARG A 1 119 ? -19.269 -2.156 -3.424 1.00 90.06 119 ARG A N 1
ATOM 895 C CA . ARG A 1 119 ? -19.432 -2.176 -1.967 1.00 90.06 119 ARG A CA 1
ATOM 896 C C . ARG A 1 119 ? -19.229 -3.577 -1.422 1.00 90.06 119 ARG A C 1
ATOM 898 O O . ARG A 1 119 ? -19.772 -4.542 -1.952 1.00 90.06 119 ARG A O 1
ATOM 905 N N . HIS A 1 120 ? -18.470 -3.668 -0.337 1.00 88.81 120 HIS A N 1
ATOM 906 C CA . HIS A 1 120 ? -18.377 -4.898 0.432 1.00 88.81 120 HIS A CA 1
ATOM 907 C C . HIS A 1 120 ? -19.686 -5.111 1.190 1.00 88.81 120 HIS A C 1
ATOM 909 O O . HIS A 1 120 ? -20.130 -4.237 1.935 1.00 88.81 120 HIS A O 1
ATOM 915 N N . VAL A 1 121 ? -20.294 -6.275 0.988 1.00 93.62 121 VAL A N 1
ATOM 916 C CA . VAL A 1 121 ? -21.453 -6.734 1.750 1.00 93.62 121 VAL A CA 1
ATOM 917 C C . VAL A 1 121 ? -20.962 -7.814 2.701 1.00 93.62 121 VAL A C 1
ATOM 919 O O . VAL A 1 121 ? -20.235 -8.718 2.296 1.00 93.62 121 VAL A O 1
ATOM 922 N N . ILE A 1 122 ? -21.309 -7.681 3.979 1.00 93.81 122 ILE A N 1
ATOM 923 C CA . ILE A 1 122 ? -21.052 -8.721 4.972 1.00 93.81 122 ILE A CA 1
ATOM 924 C C . ILE A 1 122 ? -22.333 -9.540 5.086 1.00 93.81 122 ILE A C 1
ATOM 926 O O . ILE A 1 122 ? -23.300 -9.094 5.705 1.00 93.81 122 ILE A O 1
ATOM 930 N N . ASP A 1 123 ? -22.335 -10.725 4.481 1.00 94.00 123 ASP A N 1
ATOM 931 C CA . ASP A 1 123 ? -23.452 -11.660 4.574 1.00 94.00 123 ASP A CA 1
ATOM 932 C C . ASP A 1 123 ? -23.453 -12.316 5.955 1.00 94.00 123 ASP A C 1
ATOM 934 O O . ASP A 1 123 ? -22.606 -13.148 6.286 1.00 94.00 123 ASP A O 1
ATOM 938 N N . LEU A 1 124 ? -24.403 -11.912 6.795 1.00 94.06 124 LEU A N 1
ATOM 939 C CA . LEU A 1 124 ? -24.596 -12.536 8.096 1.00 94.06 124 LEU A CA 1
ATOM 940 C C . LEU A 1 124 ? -25.373 -13.840 7.925 1.00 94.06 124 LEU A C 1
ATOM 942 O O . LEU A 1 124 ? -26.389 -13.891 7.231 1.00 94.06 124 LEU A O 1
ATOM 946 N N . VAL A 1 125 ? -24.920 -14.895 8.601 1.00 95.69 125 VAL A N 1
ATOM 947 C CA . VAL A 1 125 ? -25.651 -16.164 8.640 1.00 95.69 125 VAL A CA 1
ATOM 948 C C . VAL A 1 125 ? -27.013 -15.923 9.314 1.00 95.69 125 VAL A C 1
ATOM 950 O O . VAL A 1 125 ? -27.067 -15.265 10.360 1.00 95.69 125 VAL A O 1
ATOM 953 N N . PRO A 1 126 ? -28.135 -16.435 8.770 1.00 96.88 126 PRO A N 1
ATOM 954 C CA . PRO A 1 126 ? -29.434 -16.306 9.421 1.00 96.88 126 PRO A CA 1
ATOM 955 C C . PRO A 1 126 ? -29.387 -16.798 10.874 1.00 96.88 126 PRO A C 1
ATOM 957 O O . PRO A 1 126 ? -28.960 -17.915 11.153 1.00 96.88 126 PRO A O 1
ATOM 960 N N . GLY A 1 127 ? -29.811 -15.946 11.809 1.00 95.94 127 GLY A N 1
ATOM 961 C CA . GLY A 1 127 ? -29.740 -16.219 13.249 1.00 95.94 127 GLY A CA 1
ATOM 962 C C . GLY A 1 127 ? -28.486 -15.688 13.957 1.00 95.94 127 GLY A C 1
ATOM 963 O O . GLY A 1 127 ? -28.421 -15.761 15.187 1.00 95.94 127 GLY A O 1
ATOM 964 N N . THR A 1 128 ? -27.517 -15.102 13.241 1.00 95.44 128 THR A N 1
ATOM 965 C CA . THR A 1 128 ? -26.402 -14.370 13.861 1.00 95.44 128 THR A CA 1
ATOM 966 C C . THR A 1 128 ? -26.921 -13.161 14.640 1.00 95.44 128 THR A C 1
ATOM 968 O O . THR A 1 128 ? -27.704 -12.357 14.136 1.00 95.44 128 THR A O 1
ATOM 971 N N . LYS A 1 129 ? -26.466 -13.025 15.888 1.00 94.94 129 LYS A N 1
ATOM 972 C CA . LYS A 1 129 ? -26.754 -11.873 16.748 1.00 94.94 129 LYS A CA 1
ATOM 973 C C . LYS A 1 129 ? -25.565 -10.923 16.753 1.00 94.94 129 LYS A C 1
ATOM 975 O O . LYS A 1 129 ? -24.420 -11.367 16.731 1.00 94.94 129 LYS A O 1
ATOM 980 N N . TYR A 1 130 ? -25.840 -9.627 16.844 1.00 92.12 130 TYR A N 1
ATOM 981 C CA . TYR A 1 130 ? -24.799 -8.632 17.072 1.00 92.12 130 TYR A CA 1
ATOM 982 C C . TYR A 1 130 ? -24.226 -8.769 18.484 1.00 92.12 130 TYR A C 1
ATOM 984 O O . TYR A 1 130 ? -24.970 -8.881 19.460 1.00 92.12 130 TYR A O 1
ATOM 992 N N . CYS A 1 131 ? -22.899 -8.736 18.583 1.00 92.25 131 CYS A N 1
ATOM 993 C CA . CYS A 1 131 ? -22.191 -8.705 19.855 1.00 92.25 131 CYS A CA 1
ATOM 994 C C . CYS A 1 131 ? -21.873 -7.256 20.224 1.00 92.25 131 CYS A C 1
ATOM 996 O O . CYS A 1 131 ? -21.336 -6.510 19.408 1.00 92.25 131 CYS A O 1
ATOM 998 N N . VAL A 1 132 ? -22.166 -6.875 21.467 1.00 94.44 132 VAL A N 1
ATOM 999 C CA . VAL A 1 132 ? -21.724 -5.602 22.044 1.00 94.44 132 VAL A CA 1
ATOM 1000 C C . VAL A 1 132 ? -20.670 -5.909 23.093 1.00 94.44 132 VAL A C 1
ATOM 1002 O O . VAL A 1 132 ? -20.946 -6.579 24.088 1.00 94.44 132 VAL A O 1
ATOM 1005 N N . THR A 1 133 ? -19.459 -5.414 22.875 1.00 94.56 133 THR A N 1
ATOM 1006 C CA . THR A 1 133 ? -18.352 -5.515 23.827 1.00 94.56 133 THR A CA 1
ATOM 1007 C C . THR A 1 133 ? -18.109 -4.159 24.467 1.00 94.56 133 THR A C 1
ATOM 1009 O O . THR A 1 133 ? -18.124 -3.133 23.790 1.00 94.56 133 THR A O 1
ATOM 1012 N N . ARG A 1 134 ? -17.878 -4.138 25.782 1.00 95.12 134 ARG A N 1
ATOM 1013 C CA . ARG A 1 134 ? -17.463 -2.911 26.466 1.00 95.12 134 ARG A CA 1
ATOM 1014 C C . ARG A 1 134 ? -16.030 -2.571 26.069 1.00 95.12 134 ARG A C 1
ATOM 1016 O O . ARG A 1 134 ? -15.173 -3.451 26.069 1.00 95.12 134 ARG A O 1
ATOM 1023 N N . GLN A 1 135 ? -15.789 -1.301 25.761 1.00 93.12 135 GLN A N 1
ATOM 1024 C CA . GLN A 1 135 ? -14.447 -0.786 25.522 1.00 93.12 135 GLN A CA 1
ATOM 1025 C C . GLN A 1 135 ? -13.641 -0.836 26.826 1.00 93.12 135 GLN A C 1
ATOM 1027 O O . GLN A 1 135 ? -14.146 -0.458 27.887 1.00 93.12 135 GLN A O 1
ATOM 1032 N N . TRP A 1 136 ? -12.393 -1.296 26.753 1.00 95.19 136 TRP A N 1
ATOM 1033 C CA . TRP A 1 136 ? -11.479 -1.226 27.891 1.00 95.19 136 TRP A CA 1
ATOM 1034 C C . TRP A 1 136 ? -11.121 0.232 28.193 1.00 95.19 136 TRP A C 1
ATOM 1036 O O . TRP A 1 136 ? -10.942 1.008 27.251 1.00 95.19 136 TRP A O 1
ATOM 1046 N N . PRO A 1 137 ? -11.001 0.623 29.474 1.00 94.75 137 PRO A N 1
ATOM 1047 C CA . PRO A 1 137 ? -10.529 1.956 29.811 1.00 94.75 137 PRO A CA 1
ATOM 1048 C C . PRO A 1 137 ? -9.117 2.146 29.251 1.00 94.75 137 PRO A C 1
ATOM 1050 O O . PRO A 1 137 ? -8.231 1.326 29.495 1.00 94.75 137 PRO A O 1
ATOM 1053 N N . LEU A 1 138 ? -8.929 3.221 28.488 1.00 96.44 138 LEU A N 1
ATOM 1054 C CA . LEU A 1 138 ? -7.635 3.621 27.946 1.00 96.44 138 LEU A CA 1
ATOM 1055 C C . LEU A 1 138 ? -7.052 4.767 28.794 1.00 96.44 138 LEU A C 1
ATOM 1057 O O . LEU A 1 138 ? -7.818 5.557 29.356 1.00 96.44 138 LEU A O 1
ATOM 1061 N N . PRO A 1 139 ? -5.715 4.880 28.901 1.00 97.56 139 PRO A N 1
ATOM 1062 C CA . PRO A 1 139 ? -5.061 6.069 29.441 1.00 97.56 139 PRO A CA 1
ATOM 1063 C C . PRO A 1 139 ? -5.524 7.341 28.723 1.00 97.56 139 PRO A C 1
ATOM 1065 O O . PRO A 1 139 ? -5.781 7.318 27.517 1.00 97.56 139 PRO A O 1
ATOM 1068 N N . ARG A 1 140 ? -5.595 8.459 29.452 1.00 96.69 140 ARG A N 1
ATOM 1069 C CA . ARG A 1 140 ? -6.088 9.742 28.923 1.00 96.69 140 ARG A CA 1
ATOM 1070 C C . ARG A 1 140 ? -5.314 10.174 27.679 1.00 96.69 140 ARG A C 1
ATOM 1072 O O . ARG A 1 140 ? -5.922 10.580 26.697 1.00 96.69 140 ARG A O 1
ATOM 1079 N N . GLU A 1 141 ? -4.000 10.008 27.705 1.00 97.12 141 GLU A N 1
ATOM 1080 C CA . GLU A 1 141 ? -3.097 10.384 26.620 1.00 97.12 141 GLU A CA 1
ATOM 1081 C C . GLU A 1 141 ? -3.402 9.591 25.339 1.00 97.12 141 GLU A C 1
ATOM 1083 O O . GLU A 1 141 ? -3.298 10.120 24.237 1.00 97.12 141 GLU A O 1
ATOM 1088 N N . GLN A 1 142 ? -3.823 8.326 25.467 1.00 95.75 142 GLN A N 1
ATOM 1089 C CA . GLN A 1 142 ? -4.228 7.516 24.315 1.00 95.75 142 GLN A CA 1
ATOM 1090 C C . GLN A 1 142 ? -5.583 7.958 23.763 1.00 95.75 142 GLN A C 1
ATOM 1092 O O . GLN A 1 142 ? -5.739 8.034 22.545 1.00 95.75 142 GLN A O 1
ATOM 1097 N N . CYS A 1 143 ? -6.542 8.275 24.640 1.00 95.19 143 CYS A N 1
ATOM 1098 C CA . CYS A 1 143 ? -7.833 8.818 24.221 1.00 95.19 143 CYS A CA 1
ATOM 1099 C C . CYS A 1 143 ? -7.652 10.115 23.432 1.00 95.19 143 CYS A C 1
ATOM 1101 O O . CYS A 1 143 ? -8.205 10.240 22.351 1.00 95.19 143 CYS A O 1
ATOM 1103 N N . GLU A 1 144 ? -6.811 11.033 23.910 1.00 96.56 144 GLU A N 1
ATOM 1104 C CA . GLU A 1 144 ? -6.580 12.322 23.247 1.00 96.56 144 GLU A CA 1
ATOM 1105 C C . GLU A 1 144 ? -6.025 12.161 21.821 1.00 96.56 144 GLU A C 1
ATOM 1107 O O . GLU A 1 144 ? -6.473 12.849 20.900 1.00 96.56 144 GLU A O 1
ATOM 1112 N N . VAL A 1 145 ? -5.101 11.217 21.602 1.00 94.94 145 VAL A N 1
ATOM 1113 C CA . VAL A 1 145 ? -4.571 10.920 20.259 1.00 94.94 145 VAL A CA 1
ATOM 1114 C C . VAL A 1 145 ? -5.651 10.323 19.354 1.00 94.94 145 VAL A C 1
ATOM 1116 O O . VAL A 1 145 ? -5.794 10.744 18.205 1.00 94.94 145 VAL A O 1
ATOM 1119 N N . ILE A 1 146 ? -6.420 9.358 19.864 1.00 93.69 146 ILE A N 1
ATOM 1120 C CA . ILE A 1 146 ? -7.493 8.694 19.113 1.00 93.69 146 ILE A CA 1
ATOM 1121 C C . ILE A 1 146 ? -8.597 9.693 18.745 1.00 93.69 146 ILE A C 1
ATOM 1123 O O . ILE A 1 146 ? -9.025 9.746 17.591 1.00 93.69 146 ILE A O 1
ATOM 1127 N N . ASP A 1 147 ? -9.018 10.520 19.698 1.00 94.00 147 ASP A N 1
ATOM 1128 C CA . ASP A 1 147 ? -10.048 11.537 19.507 1.00 94.00 147 ASP A CA 1
ATOM 1129 C C . ASP A 1 147 ? -9.600 12.584 18.484 1.00 94.00 147 ASP A C 1
ATOM 1131 O O . ASP A 1 147 ? -10.377 12.962 17.608 1.00 94.00 147 ASP A O 1
ATOM 1135 N N . THR A 1 148 ? -8.333 13.010 18.534 1.00 94.31 148 THR A N 1
ATOM 1136 C CA . THR A 1 148 ? -7.766 13.944 17.548 1.00 94.31 148 THR A CA 1
ATOM 1137 C C . THR A 1 148 ? -7.793 13.350 16.140 1.00 94.31 148 THR A C 1
ATOM 1139 O O . THR A 1 148 ? -8.235 14.021 15.206 1.00 94.31 148 THR A O 1
ATOM 1142 N N . PHE A 1 149 ? -7.392 12.083 15.988 1.00 88.25 149 PHE A N 1
ATOM 1143 C CA . PHE A 1 149 ? -7.436 11.374 14.707 1.00 88.25 149 PHE A CA 1
ATOM 1144 C C . PHE A 1 149 ? -8.865 11.299 14.151 1.00 88.25 149 PHE A C 1
ATOM 1146 O O . PHE A 1 149 ? -9.112 11.679 13.008 1.00 88.25 149 PHE A O 1
ATOM 1153 N N . PHE A 1 150 ? -9.838 10.868 14.958 1.00 88.06 150 PHE A N 1
ATOM 1154 C CA . PHE A 1 150 ? -11.227 10.780 14.502 1.00 88.06 150 PHE A CA 1
ATOM 1155 C C . PHE A 1 150 ? -11.859 12.150 14.240 1.00 88.06 150 PHE A C 1
ATOM 1157 O O . PHE A 1 150 ? -12.655 12.277 13.311 1.00 88.06 150 PHE A O 1
ATOM 1164 N N . ALA A 1 151 ? -11.488 13.189 14.992 1.00 89.69 151 ALA A N 1
ATOM 1165 C CA . ALA A 1 151 ? -11.933 14.556 14.734 1.00 89.69 151 ALA A CA 1
ATOM 1166 C C . ALA A 1 151 ? -11.384 15.110 13.409 1.00 89.69 151 ALA A C 1
ATOM 1168 O O . ALA A 1 151 ? -12.066 15.891 12.745 1.00 89.69 151 ALA A O 1
ATOM 1169 N N . GLU A 1 152 ? -10.170 14.723 13.013 1.00 86.38 152 GLU A N 1
ATOM 1170 C CA . GLU A 1 152 ? -9.606 15.042 11.700 1.00 86.38 152 GLU A CA 1
ATOM 1171 C C . GLU A 1 152 ? -10.357 14.303 10.583 1.00 86.38 152 GLU A C 1
ATOM 1173 O O . GLU A 1 152 ? -10.815 14.938 9.633 1.00 86.38 152 GLU A O 1
ATOM 1178 N N . MET A 1 153 ? -10.590 12.997 10.749 1.00 80.88 153 MET A N 1
ATOM 1179 C CA . MET A 1 153 ? -11.332 12.175 9.783 1.00 80.88 153 MET A CA 1
ATOM 1180 C C . MET A 1 153 ? -12.800 12.599 9.626 1.00 80.88 153 MET A C 1
ATOM 1182 O O . MET A 1 153 ? -13.365 12.515 8.540 1.00 80.88 153 MET A O 1
ATOM 1186 N N . ALA A 1 154 ? -13.445 13.080 10.691 1.00 83.44 154 ALA A N 1
ATOM 1187 C CA . ALA A 1 154 ? -14.816 13.584 10.618 1.00 83.44 154 ALA A CA 1
ATOM 1188 C C . ALA A 1 154 ? -14.920 14.873 9.783 1.00 83.44 154 ALA A C 1
ATOM 1190 O O . ALA A 1 154 ? -15.942 15.111 9.145 1.00 83.44 154 ALA A O 1
ATOM 1191 N N . LYS A 1 155 ? -13.867 15.703 9.766 1.00 78.69 155 LYS A N 1
ATOM 1192 C CA . LYS A 1 155 ? -13.816 16.942 8.969 1.00 78.69 155 LYS A CA 1
ATOM 1193 C C . LYS A 1 155 ? -13.544 16.685 7.492 1.00 78.69 155 LYS A C 1
ATOM 1195 O O . LYS A 1 155 ? -13.896 17.523 6.669 1.00 78.69 155 LYS A O 1
ATOM 1200 N N . SER A 1 156 ? -12.902 15.572 7.154 1.00 70.50 156 SER A N 1
ATOM 1201 C CA . SER A 1 156 ? -12.581 15.229 5.769 1.00 70.50 156 SER A CA 1
ATOM 1202 C C . SER A 1 156 ? -13.713 14.506 5.030 1.00 70.50 156 SER A C 1
ATOM 1204 O O . SER A 1 156 ? -13.575 14.217 3.842 1.00 70.50 156 SER A O 1
ATOM 1206 N N . GLY A 1 157 ? -14.835 14.241 5.708 1.00 58.91 157 GLY A N 1
ATOM 1207 C CA . GLY A 1 157 ? -16.027 13.616 5.143 1.00 58.91 157 GLY A CA 1
ATOM 1208 C C . GLY A 1 157 ? -16.986 14.600 4.467 1.00 58.91 157 GLY A C 1
ATOM 1209 O O . GLY A 1 157 ? -17.998 14.960 5.065 1.00 58.91 157 GLY A O 1
ATOM 1210 N N . THR A 1 158 ? -16.697 14.956 3.212 1.00 45.72 158 THR A N 1
ATOM 1211 C CA . THR A 1 158 ? -17.677 15.279 2.149 1.00 45.72 158 THR A CA 1
ATOM 1212 C C . THR A 1 158 ? -17.114 14.867 0.803 1.00 45.72 158 THR A C 1
ATOM 1214 O O . THR A 1 158 ? -15.993 15.336 0.500 1.00 45.72 158 THR A O 1
#

pLDDT: mean 76.5, std 15.7, range [34.5, 97.56]

InterPro domains:
  IPR043502 DNA/RNA polymerase superfamily [SSF56672] (102-157)

Organism: NCBI:txid4796

Foldseek 3Di:
DDDDDDDDDPDDDPDDDDDDPVVVVPDDDDDPVVVVVCVVVVVDPDDDDDDDPDDPVVVPVDVCPPPVSVVVVVVVCVVVPACVLCVDPPDPCNVVCVVCVVVRDPDDDLADDPDPVDDDDDDDDPPDDDDDDDDDDDPPVVVVVVVVVVVSSVVNYD

Sequence (158 aa):
MSSTARQVKAGPVHLEALPEVSALLNIEELSMKDFLAELKAGEIAEMVLLMPETSPEDLNSSSVKDKVVLEGFTMQRATRLGPAILKNPEDPMYPLAKVLSDVVSKHPPSQLPPDRGVRHVIDLVPGTKYCVTRQWPLPREQCEVIDTFFAEMAKSGT

Secondary structure (DSSP, 8-state):
---------------PPPPPHHHHTTSPPPPHHHHHHHHHHT----------S--TTGGG--GGG-HHHHHHHHHHHHHH-STTGGG-TTSTTHHHHHHTTTTS-SSPPSSPPPP-S------PPTTPPPP--PPPPPPHHHHHHHHHHHHHHHHT--

Radius of gyration: 31.21 Å; chains: 1; bounding box: 62×47×77 Å